Protein AF-A0EVR8-F1 (afdb_monomer)

Secondary structure (DSSP, 8-state):
---------SPP-HHHHHHHHHHHH-GGGBPTTT--B-HHHHHHHHGGGS---S-------TTHHHHHHHHTSPP-------GGG-SSHHHH---

pLDDT: mean 83.04, std 10.54, range [43.19, 94.19]

Radius of gyration: 21.56 Å; Cα contacts (8 Å, |Δi|>4): 38; chains: 1; bounding box: 44×38×51 Å

Foldseek 3Di:
DPDDPDDDLKDDQPVVVVLVVVCVVCVVQADPDPRDGNVVVVCVVCDPVDDPDPPDPDDDDPCPVVVVVVVSDIDSDDDDDDVVPDDPVPPPPDD

Sequence (95 aa):
MEEIKAMDLESKDLVAERIEQMKALFPEIVVEGDGSIDFEKLRLILGDEVEEGDERYAFTWPGKADAIRQSQTVSTATLRPCPENSVNWDTTHNL

Structure (mmCIF, N/CA/C/O backbone):
data_AF-A0EVR8-F1
#
_entry.id   AF-A0EVR8-F1
#
loop_
_atom_site.group_PDB
_atom_site.id
_atom_site.type_symbol
_atom_site.label_atom_id
_atom_site.label_alt_id
_atom_site.label_comp_id
_atom_site.label_asym_id
_atom_site.label_entity_id
_atom_site.label_seq_id
_atom_site.pdbx_PDB_ins_code
_atom_site.Cartn_x
_atom_site.Cartn_y
_atom_site.Cartn_z
_atom_site.occupancy
_atom_site.B_iso_or_equiv
_atom_site.auth_seq_id
_atom_site.auth_comp_id
_atom_site.auth_asym_id
_atom_site.auth_atom_id
_atom_site.pdbx_PDB_model_num
ATOM 1 N N . MET A 1 1 ? 16.511 10.266 -35.250 1.00 43.19 1 MET A N 1
ATOM 2 C CA . MET A 1 1 ? 16.400 10.152 -33.785 1.00 43.19 1 MET A CA 1
ATOM 3 C C . MET A 1 1 ? 15.000 10.609 -33.454 1.00 43.19 1 MET A C 1
ATOM 5 O O . MET A 1 1 ? 14.722 11.781 -33.667 1.00 43.19 1 MET A O 1
ATOM 9 N N . GLU A 1 2 ? 14.101 9.684 -33.122 1.00 56.53 2 GLU A N 1
ATOM 10 C CA . GLU A 1 2 ? 12.751 10.055 -32.682 1.00 56.53 2 GLU A CA 1
ATOM 11 C C . GLU A 1 2 ? 12.849 10.919 -31.421 1.00 56.53 2 GLU A C 1
ATOM 13 O O . GLU A 1 2 ? 13.664 10.650 -30.535 1.00 56.53 2 GLU A O 1
ATOM 18 N N . GLU A 1 3 ? 12.062 11.993 -31.382 1.00 55.69 3 GLU A N 1
ATOM 19 C CA . GLU A 1 3 ? 11.950 12.879 -30.227 1.00 55.69 3 GLU A CA 1
ATOM 20 C C . GLU A 1 3 ? 11.445 12.088 -29.019 1.00 55.69 3 GLU A C 1
ATOM 22 O O . GLU A 1 3 ? 10.334 11.558 -29.011 1.00 55.69 3 GLU A O 1
ATOM 27 N N . ILE A 1 4 ? 12.272 12.020 -27.975 1.00 65.19 4 ILE A N 1
ATOM 28 C CA . ILE A 1 4 ? 11.895 11.420 -26.699 1.00 65.19 4 ILE A CA 1
ATOM 29 C C . ILE A 1 4 ? 10.903 12.373 -26.033 1.00 65.19 4 ILE A C 1
ATOM 31 O O . ILE A 1 4 ? 11.279 13.401 -25.468 1.00 65.19 4 ILE A O 1
ATOM 35 N N . LYS A 1 5 ? 9.615 12.044 -26.134 1.00 68.50 5 LYS A N 1
ATOM 36 C CA . LYS A 1 5 ? 8.543 12.745 -25.428 1.00 68.50 5 LYS A CA 1
ATOM 37 C C . LYS A 1 5 ? 8.805 12.643 -23.923 1.00 68.50 5 LYS A C 1
ATOM 39 O O . LYS A 1 5 ? 9.005 11.542 -23.416 1.00 68.50 5 LYS A O 1
ATOM 44 N N . ALA A 1 6 ? 8.798 13.772 -23.214 1.00 62.12 6 ALA A N 1
ATOM 45 C CA . 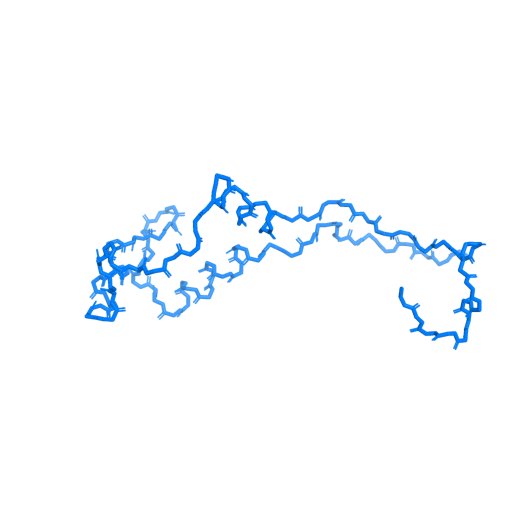ALA A 1 6 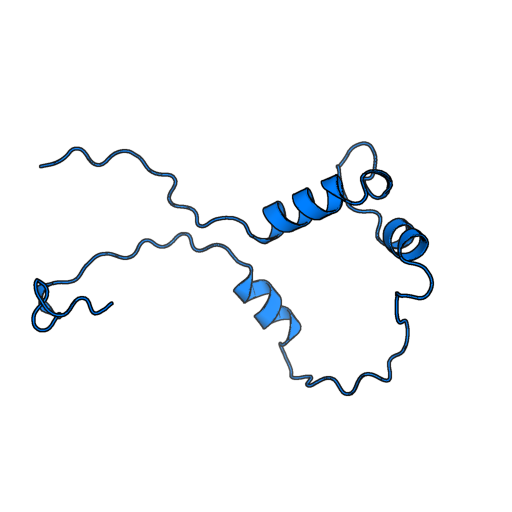? 8.899 13.778 -21.758 1.00 62.12 6 ALA A CA 1
ATOM 46 C C . ALA A 1 6 ? 7.718 12.985 -21.175 1.00 62.12 6 ALA A C 1
ATOM 48 O O . ALA A 1 6 ? 6.559 13.375 -21.335 1.00 62.12 6 ALA A O 1
ATOM 49 N N . MET A 1 7 ? 8.023 11.837 -20.577 1.00 66.62 7 MET A N 1
ATOM 50 C CA . MET A 1 7 ? 7.067 10.985 -19.881 1.00 66.62 7 MET A CA 1
ATOM 51 C C . MET A 1 7 ? 7.280 11.143 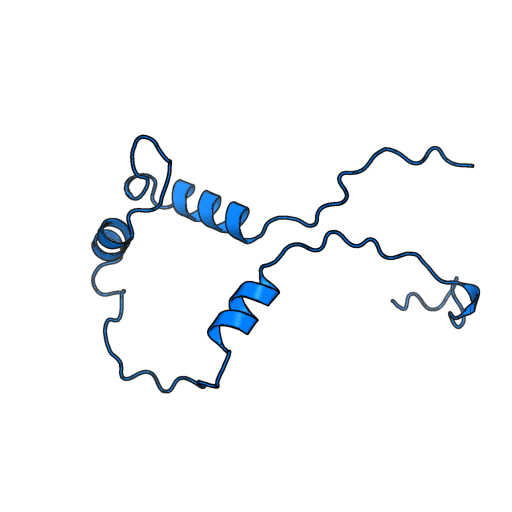-18.385 1.00 66.62 7 MET A C 1
ATOM 53 O O . MET A 1 7 ? 8.409 11.335 -17.935 1.00 66.62 7 MET A O 1
ATOM 57 N N . ASP A 1 8 ? 6.188 11.055 -17.636 1.00 69.06 8 ASP A N 1
ATOM 58 C CA . ASP A 1 8 ? 6.268 10.865 -16.199 1.00 69.06 8 ASP A CA 1
ATOM 59 C C . ASP A 1 8 ? 6.992 9.536 -15.927 1.00 69.06 8 ASP A C 1
ATOM 61 O O . ASP A 1 8 ? 6.642 8.502 -16.505 1.00 69.06 8 ASP A O 1
ATOM 65 N N . LEU A 1 9 ? 8.077 9.602 -15.155 1.00 70.81 9 LEU A N 1
ATOM 66 C CA . LEU A 1 9 ? 8.985 8.478 -14.907 1.00 70.81 9 LEU A CA 1
ATOM 67 C C . LEU A 1 9 ? 8.568 7.668 -13.676 1.00 70.81 9 LEU A C 1
ATOM 69 O O . LEU A 1 9 ? 9.213 6.666 -13.357 1.00 70.81 9 LEU A O 1
ATOM 73 N N . GLU A 1 10 ? 7.516 8.100 -12.984 1.00 74.00 10 GLU A N 1
ATOM 74 C CA . GLU A 1 10 ? 7.005 7.420 -11.807 1.00 74.00 10 GLU A CA 1
ATOM 75 C C . GLU A 1 10 ? 6.014 6.319 -12.190 1.00 74.00 10 GLU A C 1
ATOM 77 O O . GLU A 1 10 ? 5.144 6.457 -13.055 1.00 74.00 10 GLU A O 1
ATOM 82 N N . SER A 1 11 ? 6.164 5.172 -11.529 1.00 77.31 11 SER A N 1
ATOM 83 C CA . SER A 1 11 ? 5.163 4.112 -11.605 1.00 77.31 11 SER A CA 1
ATOM 84 C C . SER A 1 11 ? 3.869 4.562 -10.927 1.00 77.31 11 SER A C 1
ATOM 86 O O . SER A 1 11 ? 3.897 5.350 -9.987 1.00 77.31 11 SER A O 1
ATOM 88 N N . LYS A 1 12 ? 2.728 4.013 -11.361 1.00 82.62 12 LYS A N 1
ATOM 89 C CA . LYS A 1 12 ? 1.425 4.315 -10.751 1.00 82.62 12 LYS A CA 1
ATOM 90 C C . LYS A 1 12 ? 1.436 4.059 -9.241 1.00 82.62 12 LYS A C 1
ATOM 92 O O . LYS A 1 12 ? 1.788 2.960 -8.809 1.00 82.62 12 LYS A O 1
ATOM 97 N N . ASP A 1 13 ? 0.965 5.035 -8.469 1.00 86.69 13 ASP A N 1
ATOM 98 C CA . ASP A 1 13 ? 0.734 4.882 -7.034 1.00 86.69 13 ASP A CA 1
ATOM 99 C C . ASP A 1 13 ? -0.553 4.086 -6.778 1.00 86.69 13 ASP A C 1
ATOM 101 O O . ASP A 1 13 ? -1.674 4.602 -6.782 1.00 86.69 13 ASP A O 1
ATOM 105 N N . LEU A 1 14 ? -0.372 2.787 -6.547 1.00 86.62 14 LEU A N 1
ATOM 106 C CA . LEU A 1 14 ? -1.467 1.860 -6.272 1.00 86.62 14 LEU A CA 1
ATOM 107 C C . LEU A 1 14 ? -2.140 2.117 -4.919 1.00 86.62 14 LEU A C 1
ATOM 109 O O . LEU A 1 14 ? -3.259 1.654 -4.705 1.00 86.62 14 LEU A O 1
ATOM 113 N N . VAL A 1 15 ? -1.465 2.776 -3.975 1.00 87.62 15 VAL A N 1
ATOM 114 C CA . VAL A 1 15 ? -2.052 3.099 -2.669 1.00 87.62 15 VAL A CA 1
ATOM 115 C C . VAL A 1 15 ? -3.001 4.276 -2.830 1.00 87.62 15 VAL A C 1
ATOM 117 O O . VAL A 1 15 ? -4.151 4.175 -2.405 1.00 87.62 15 VAL A O 1
ATOM 120 N N . ALA A 1 16 ? -2.564 5.335 -3.514 1.00 88.69 16 ALA A N 1
ATOM 121 C CA . ALA A 1 16 ? -3.415 6.479 -3.830 1.00 88.69 16 ALA A CA 1
ATOM 122 C C . ALA A 1 16 ? -4.658 6.064 -4.635 1.00 88.69 16 ALA A C 1
ATOM 124 O O . ALA A 1 16 ? -5.770 6.467 -4.295 1.00 88.69 16 ALA A O 1
ATOM 125 N N . GLU A 1 17 ? -4.498 5.194 -5.639 1.00 90.12 17 GLU A N 1
ATOM 126 C CA . GLU A 1 17 ? -5.624 4.691 -6.439 1.00 90.12 17 GLU A CA 1
ATOM 127 C C . GLU A 1 17 ? -6.651 3.930 -5.583 1.00 90.12 17 GLU A C 1
ATOM 129 O O . GLU A 1 17 ? -7.855 4.161 -5.695 1.00 90.12 17 GLU A O 1
ATOM 134 N N . ARG A 1 18 ? -6.188 3.053 -4.684 1.00 90.81 18 ARG A N 1
ATOM 135 C CA . ARG A 1 18 ? -7.071 2.303 -3.774 1.00 90.81 18 ARG A CA 1
ATOM 136 C C . ARG A 1 18 ? -7.775 3.215 -2.776 1.00 90.81 18 ARG A C 1
ATOM 138 O O . ARG A 1 18 ? -8.948 2.996 -2.490 1.00 90.81 18 ARG A O 1
ATOM 145 N N . ILE A 1 19 ? -7.080 4.229 -2.260 1.00 91.31 19 ILE A N 1
ATOM 146 C CA . ILE A 1 19 ? -7.681 5.232 -1.374 1.00 91.31 19 ILE A CA 1
ATOM 147 C C . ILE A 1 19 ? -8.811 5.953 -2.108 1.00 91.31 19 ILE A C 1
ATOM 149 O O . ILE A 1 19 ? -9.902 6.067 -1.559 1.00 91.31 19 ILE A O 1
ATOM 153 N N . GLU A 1 20 ? -8.597 6.376 -3.352 1.00 92.25 20 GLU A N 1
ATOM 154 C CA . GLU A 1 20 ? -9.633 7.061 -4.129 1.00 92.25 20 GLU A CA 1
ATOM 155 C C . GLU A 1 20 ? -10.843 6.157 -4.406 1.00 92.25 20 GLU A C 1
ATOM 157 O O . GLU A 1 20 ? -11.990 6.581 -4.268 1.00 92.25 20 GLU A O 1
ATOM 162 N N . GLN A 1 21 ? -10.607 4.875 -4.698 1.00 93.50 21 GLN A N 1
ATOM 163 C CA . GLN A 1 21 ? -11.681 3.885 -4.823 1.00 93.50 21 GLN A CA 1
ATOM 164 C C . GLN A 1 21 ? -12.473 3.730 -3.517 1.00 93.50 21 GLN A C 1
ATOM 166 O O . GLN A 1 21 ? -13.702 3.687 -3.549 1.00 93.50 21 GLN A O 1
ATOM 171 N N . MET A 1 22 ? -11.801 3.693 -2.362 1.00 91.00 22 MET A N 1
ATOM 172 C CA . MET A 1 22 ? -12.480 3.645 -1.062 1.00 91.00 22 MET A CA 1
ATOM 173 C C . MET A 1 22 ? -13.304 4.908 -0.797 1.00 91.00 22 MET A C 1
ATOM 175 O O . MET A 1 22 ? -14.433 4.792 -0.327 1.00 91.00 22 MET A O 1
ATOM 179 N N . LYS A 1 23 ? -12.783 6.093 -1.139 1.00 91.75 23 LYS A N 1
ATOM 180 C CA . LYS A 1 23 ? -13.512 7.368 -1.021 1.00 91.75 23 LYS A CA 1
ATOM 181 C C . LYS A 1 23 ? -14.762 7.396 -1.895 1.00 91.75 23 LYS A C 1
ATOM 183 O O . LYS A 1 23 ? -15.791 7.905 -1.468 1.00 91.75 23 LYS A O 1
ATOM 188 N N . ALA A 1 24 ? -14.684 6.828 -3.097 1.00 93.38 24 ALA A N 1
ATOM 189 C CA . ALA A 1 24 ? -15.827 6.724 -3.996 1.00 93.38 24 ALA A CA 1
ATOM 190 C C . ALA A 1 24 ? -16.899 5.748 -3.477 1.00 93.38 24 ALA A C 1
ATOM 192 O O . ALA A 1 24 ? -18.088 5.996 -3.664 1.00 93.38 24 ALA A O 1
ATOM 193 N N . LEU A 1 25 ? -16.487 4.646 -2.838 1.00 94.19 25 LEU A N 1
ATOM 194 C CA . LEU A 1 25 ? -17.402 3.639 -2.290 1.00 94.19 25 LEU A CA 1
ATOM 195 C C . LEU A 1 25 ? -18.051 4.071 -0.970 1.00 94.19 25 LEU A C 1
ATOM 197 O O . LEU A 1 25 ? -19.226 3.790 -0.757 1.00 94.19 25 LEU A O 1
ATOM 201 N N . PHE A 1 26 ? -17.296 4.743 -0.101 1.00 92.81 26 PHE A N 1
ATOM 202 C CA . PHE A 1 26 ? -17.721 5.120 1.247 1.00 92.81 26 PHE A CA 1
ATOM 203 C C . PHE A 1 26 ? -17.376 6.589 1.528 1.00 92.81 26 PHE A C 1
ATOM 205 O O . PHE A 1 26 ? -16.501 6.874 2.345 1.00 92.81 26 PHE A O 1
ATOM 212 N N . PRO A 1 27 ? -18.024 7.558 0.868 1.00 91.81 27 PRO A N 1
ATOM 213 C CA . PRO A 1 27 ? -17.662 8.970 1.002 1.00 91.81 27 PRO A CA 1
ATOM 214 C C . PRO A 1 27 ? -17.764 9.474 2.448 1.00 91.81 27 PRO A C 1
ATOM 216 O O . PRO A 1 27 ? -16.979 10.321 2.869 1.00 91.81 27 PRO A O 1
ATOM 219 N N . GLU A 1 28 ? -18.673 8.912 3.246 1.00 91.56 28 GLU A N 1
ATOM 220 C CA . GLU A 1 28 ? -18.801 9.232 4.664 1.00 91.56 28 GLU A CA 1
ATOM 221 C C . GLU A 1 28 ? -17.561 8.921 5.518 1.00 91.56 28 GLU A C 1
ATOM 223 O O . GLU A 1 28 ? -17.443 9.533 6.578 1.00 91.56 28 GLU A O 1
ATOM 228 N N . ILE A 1 29 ? -16.637 8.040 5.115 1.00 93.69 29 ILE A N 1
ATOM 229 C CA . ILE A 1 29 ? -15.425 7.748 5.914 1.00 93.69 29 ILE A CA 1
ATOM 230 C C . ILE A 1 29 ? -14.345 8.822 5.765 1.00 93.69 29 ILE A C 1
ATOM 232 O O . ILE A 1 29 ? -13.312 8.738 6.422 1.00 93.69 29 ILE A O 1
ATOM 236 N N . VAL A 1 30 ? -14.539 9.804 4.885 1.00 93.94 30 VAL A N 1
ATOM 237 C CA . VAL A 1 30 ? -13.550 10.853 4.636 1.00 93.94 30 VAL A CA 1
ATOM 238 C C . VAL A 1 30 ? -13.678 11.951 5.685 1.00 93.94 30 VAL A C 1
ATOM 240 O O . VAL A 1 30 ? -14.752 12.525 5.872 1.00 93.94 30 VAL A O 1
ATOM 243 N N . VAL A 1 31 ? -12.572 12.263 6.357 1.00 92.00 31 VAL A N 1
ATOM 244 C CA . VAL A 1 31 ? -12.504 13.354 7.333 1.00 92.00 31 VAL A CA 1
ATOM 245 C C . VAL A 1 31 ? -12.479 14.697 6.603 1.00 92.00 31 VAL A C 1
ATOM 247 O O . VAL A 1 31 ? -11.680 14.914 5.685 1.00 92.00 31 VAL A O 1
ATOM 250 N N . GLU A 1 32 ? -13.356 15.618 7.011 1.00 85.12 32 GLU A N 1
ATOM 251 C CA . GLU A 1 32 ? -13.360 16.982 6.481 1.00 85.12 32 GLU A CA 1
ATOM 252 C C . GLU A 1 32 ? -12.044 17.697 6.821 1.00 85.12 32 GLU A C 1
ATOM 254 O O . GLU A 1 32 ? -11.640 17.782 7.981 1.00 85.12 32 GLU A O 1
ATOM 259 N N . GLY A 1 33 ? -11.381 18.239 5.797 1.00 83.94 33 GLY A N 1
ATOM 260 C CA . GLY A 1 33 ? -10.100 18.930 5.930 1.00 83.94 33 GLY A CA 1
ATOM 261 C C . GLY A 1 33 ? -8.972 18.180 5.232 1.00 83.94 33 GLY A C 1
ATOM 262 O O . GLY A 1 33 ? -8.675 18.469 4.076 1.00 83.94 33 GLY A O 1
ATOM 263 N N . ASP A 1 34 ? -8.333 17.242 5.930 1.00 81.62 34 ASP A N 1
ATOM 264 C CA . ASP A 1 34 ? -7.147 16.533 5.427 1.00 81.62 34 ASP A CA 1
ATOM 265 C C . ASP A 1 34 ? -7.467 15.407 4.426 1.00 81.62 34 ASP A C 1
ATOM 267 O O . ASP A 1 34 ? -6.567 14.901 3.753 1.00 81.62 34 ASP A O 1
ATOM 271 N N . GLY A 1 35 ? -8.744 15.032 4.293 1.00 83.31 35 GLY A N 1
ATOM 272 C CA . GLY A 1 35 ? -9.183 13.974 3.390 1.00 83.31 35 GLY A CA 1
ATOM 273 C C . GLY A 1 35 ? -8.659 12.591 3.782 1.00 83.31 35 GLY A C 1
ATOM 274 O O . GLY A 1 35 ? -8.568 11.714 2.910 1.00 83.31 35 GLY A O 1
ATOM 275 N N . SER A 1 36 ? -8.282 12.413 5.052 1.00 89.31 36 SER A N 1
ATOM 276 C CA . SER A 1 36 ? -7.890 11.132 5.633 1.00 89.31 36 SER A CA 1
ATOM 277 C C . SER A 1 36 ? -9.098 10.205 5.807 1.00 89.31 36 SER A C 1
ATOM 279 O O . SER A 1 36 ? -10.252 10.622 5.689 1.00 89.31 36 SER A O 1
ATOM 281 N N . ILE A 1 37 ? -8.828 8.917 6.028 1.00 91.50 37 ILE A N 1
ATOM 282 C CA . ILE A 1 37 ? -9.859 7.896 6.234 1.00 91.50 37 ILE A CA 1
ATOM 283 C C . ILE A 1 37 ? -10.080 7.707 7.737 1.00 91.50 37 ILE A C 1
ATOM 285 O O . ILE A 1 37 ? -9.165 7.302 8.454 1.00 91.50 37 ILE A O 1
ATOM 289 N N . ASP A 1 38 ? -11.311 7.930 8.190 1.00 92.88 38 ASP A N 1
ATOM 290 C CA . ASP A 1 38 ? -11.787 7.540 9.512 1.00 92.88 38 ASP A CA 1
ATOM 291 C C . ASP A 1 38 ? -12.042 6.026 9.536 1.00 92.88 38 ASP A C 1
ATOM 293 O O . ASP A 1 38 ? -13.052 5.515 9.039 1.00 92.88 38 ASP A O 1
ATOM 297 N N . PHE A 1 39 ? -11.081 5.291 10.095 1.00 90.31 39 PHE A N 1
ATOM 298 C CA . PHE A 1 39 ? -11.135 3.834 10.144 1.00 90.31 39 PHE A CA 1
ATOM 299 C C . PHE A 1 39 ? -12.217 3.305 11.094 1.00 90.31 39 PHE A C 1
ATOM 301 O O . PHE A 1 39 ? -12.791 2.248 10.833 1.00 90.31 39 PHE A O 1
ATOM 308 N N . GLU A 1 40 ? -12.538 4.040 12.160 1.00 90.12 40 GLU A N 1
ATOM 309 C CA . GLU A 1 40 ? -13.607 3.650 13.083 1.00 90.12 40 GLU A CA 1
ATOM 310 C C . GLU A 1 40 ? -14.971 3.780 12.401 1.00 90.12 40 GLU A C 1
ATOM 312 O O . GLU A 1 40 ? -15.814 2.885 12.497 1.00 90.12 40 GLU A O 1
ATOM 317 N N . LYS A 1 41 ? -15.163 4.841 11.611 1.00 91.12 41 LYS A N 1
ATOM 318 C CA . LYS A 1 41 ? -16.373 5.011 10.802 1.00 91.12 41 LYS A CA 1
ATOM 319 C C . LYS A 1 41 ? -16.488 3.964 9.697 1.00 91.12 41 LYS A C 1
ATOM 321 O O . LYS A 1 41 ? -17.582 3.450 9.470 1.00 91.12 41 LYS A O 1
ATOM 326 N N . LEU A 1 42 ? -15.377 3.597 9.053 1.00 92.12 42 LEU A N 1
ATOM 327 C CA . LEU A 1 42 ? -15.355 2.485 8.100 1.00 92.12 42 LEU A CA 1
ATOM 328 C C . LEU A 1 42 ? -15.766 1.164 8.768 1.00 92.12 42 LEU A C 1
ATOM 330 O O . LEU A 1 42 ? -16.603 0.447 8.223 1.00 92.12 42 LEU A O 1
ATOM 334 N N . ARG A 1 43 ? -15.232 0.865 9.960 1.00 89.38 43 ARG A N 1
ATOM 335 C CA . ARG A 1 43 ? -15.633 -0.309 10.754 1.00 89.38 43 ARG A CA 1
ATOM 336 C C . ARG A 1 43 ? -17.126 -0.321 11.044 1.00 89.38 43 ARG A C 1
ATOM 338 O O . ARG A 1 43 ? -17.774 -1.341 10.839 1.00 89.38 43 ARG A O 1
ATOM 345 N N . LEU A 1 44 ? -17.673 0.821 11.455 1.00 89.56 44 LEU 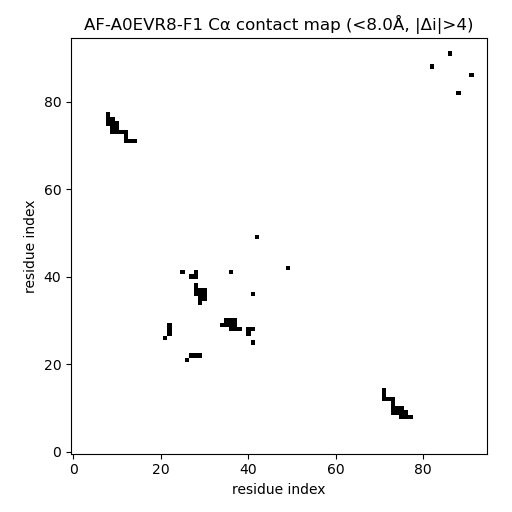A N 1
ATOM 346 C CA . LEU A 1 44 ? -19.096 0.958 11.753 1.00 89.56 44 LEU A CA 1
ATOM 347 C C . LEU A 1 44 ? -19.984 0.671 10.531 1.00 89.56 44 LEU A C 1
ATOM 349 O O . LEU A 1 44 ? -21.038 0.060 10.679 1.00 89.56 44 LEU A O 1
ATOM 353 N N . ILE A 1 45 ? -19.566 1.102 9.337 1.00 89.69 45 ILE A N 1
ATOM 354 C CA . ILE A 1 45 ? -20.309 0.880 8.085 1.00 89.69 45 ILE A CA 1
ATOM 355 C C . ILE A 1 45 ? -20.253 -0.586 7.654 1.00 89.69 45 ILE A C 1
ATOM 357 O O . ILE A 1 45 ? -21.252 -1.127 7.185 1.00 89.69 45 ILE A O 1
ATOM 361 N N . LEU A 1 46 ? -19.089 -1.223 7.801 1.00 89.69 46 LEU A N 1
ATOM 362 C CA . LEU A 1 46 ? -18.895 -2.625 7.437 1.00 89.69 46 LEU A CA 1
ATOM 363 C C . LEU A 1 46 ? -19.582 -3.594 8.422 1.00 89.69 46 LEU A C 1
ATOM 365 O O . LEU A 1 46 ? -19.932 -4.703 8.027 1.00 89.69 46 LEU A O 1
ATOM 369 N N . GLY A 1 47 ? -19.831 -3.172 9.666 1.00 83.81 47 GLY A N 1
ATOM 370 C CA . GLY A 1 47 ? -20.627 -3.921 10.641 1.00 83.81 47 GLY A CA 1
ATOM 371 C C . GLY A 1 47 ? -20.025 -5.285 10.995 1.00 83.81 47 GLY A C 1
ATOM 372 O O . GLY A 1 47 ? -18.816 -5.404 11.187 1.00 83.81 47 GLY A O 1
ATOM 373 N N . ASP A 1 48 ? -20.876 -6.315 11.058 1.00 77.88 48 ASP A N 1
ATOM 374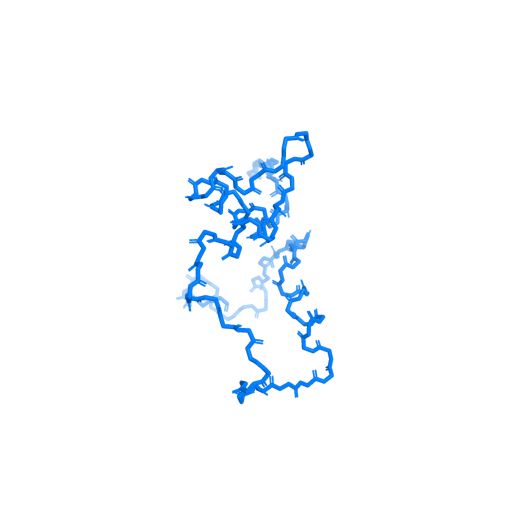 C CA . ASP A 1 48 ? -20.507 -7.684 11.464 1.00 77.88 48 ASP A CA 1
ATOM 375 C C . ASP A 1 48 ? -19.560 -8.395 10.474 1.00 77.88 48 ASP A C 1
ATOM 377 O O . ASP A 1 48 ? -18.992 -9.436 10.795 1.00 77.88 48 ASP A O 1
ATOM 381 N N . GLU A 1 49 ? -19.352 -7.829 9.280 1.00 79.00 49 GLU A N 1
ATOM 382 C CA . GLU A 1 49 ? -18.390 -8.331 8.286 1.00 79.00 49 GLU A CA 1
ATOM 383 C C . GLU A 1 49 ? -16.943 -7.901 8.599 1.00 79.00 49 GLU A C 1
ATOM 385 O O . GLU A 1 49 ? -16.008 -8.223 7.857 1.00 79.00 49 GLU A O 1
ATOM 390 N N . VAL A 1 50 ? -16.729 -7.163 9.696 1.00 78.19 50 VAL A N 1
ATOM 391 C CA . VAL A 1 50 ? -15.393 -6.874 10.221 1.00 78.19 50 VAL A CA 1
ATOM 392 C C . VAL A 1 50 ? -15.065 -7.820 11.358 1.00 78.19 50 VAL A C 1
ATOM 394 O O . VAL A 1 50 ? -15.605 -7.742 12.455 1.00 78.19 50 VAL A O 1
ATOM 397 N N . GLU A 1 51 ? -14.105 -8.695 11.104 1.00 73.38 51 GLU A N 1
ATOM 398 C CA . GLU A 1 51 ? -13.695 -9.685 12.084 1.00 73.38 51 GLU A CA 1
ATOM 399 C C . GLU A 1 51 ? -12.598 -9.149 13.012 1.00 73.38 51 GLU A C 1
ATOM 401 O O . GLU A 1 51 ? -11.525 -8.743 12.560 1.00 73.38 51 GLU A O 1
ATOM 406 N N . GLU A 1 52 ? -12.871 -9.164 14.318 1.00 67.50 52 GLU A N 1
ATOM 407 C CA . GLU A 1 52 ? -12.024 -8.569 15.367 1.00 67.50 52 GLU A CA 1
ATOM 408 C C . GLU A 1 52 ? -11.090 -9.579 16.062 1.00 67.50 52 GLU A C 1
ATOM 410 O O . GLU A 1 52 ? -10.299 -9.204 16.927 1.00 67.50 52 GLU A O 1
ATOM 415 N N . GLY A 1 53 ? -11.186 -10.867 15.717 1.00 66.19 53 GLY A N 1
ATOM 416 C CA . GLY A 1 53 ? -10.498 -11.950 16.420 1.00 66.19 53 GLY A CA 1
ATOM 417 C C . GLY A 1 53 ? -9.034 -12.164 16.014 1.00 66.19 53 GLY A C 1
ATOM 418 O O . GLY A 1 53 ? -8.690 -12.168 14.832 1.00 66.19 53 GLY A O 1
ATOM 419 N N . ASP A 1 54 ? -8.190 -12.468 17.008 1.00 57.34 54 ASP A N 1
ATOM 420 C CA . ASP A 1 54 ? -6.807 -12.956 16.838 1.00 57.34 54 ASP A CA 1
ATOM 421 C C . ASP A 1 54 ? -6.735 -14.401 16.291 1.00 57.34 54 ASP A C 1
ATOM 423 O O . ASP A 1 54 ? -5.662 -14.896 15.944 1.00 57.34 54 ASP A O 1
ATOM 427 N N . GLU A 1 55 ? -7.869 -15.101 16.174 1.00 53.91 55 GLU A N 1
ATOM 428 C CA . GLU A 1 55 ? -7.960 -16.508 15.751 1.00 53.91 55 GLU A CA 1
ATOM 429 C C . GLU A 1 55 ? -7.828 -16.710 14.230 1.00 53.91 55 GLU A C 1
ATOM 431 O O . GLU A 1 55 ? -8.445 -17.593 13.632 1.00 53.91 55 GLU A O 1
ATOM 436 N N . ARG A 1 56 ? -6.972 -15.928 13.568 1.00 64.94 56 ARG A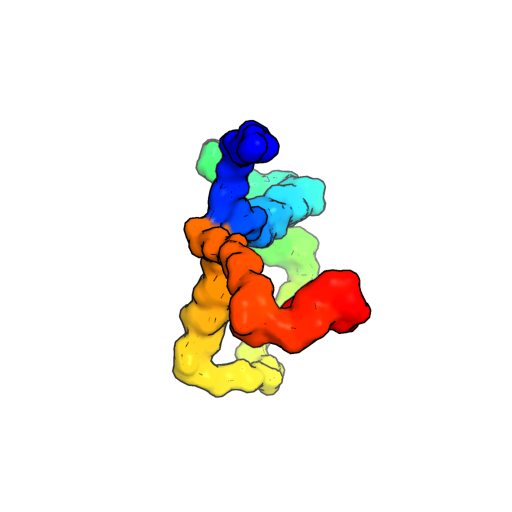 N 1
ATOM 437 C CA . ARG A 1 56 ? -6.555 -16.238 12.198 1.00 64.94 56 ARG A CA 1
ATOM 438 C C . ARG A 1 56 ? -5.326 -17.128 12.243 1.00 64.94 56 ARG A C 1
ATOM 440 O O . ARG A 1 56 ? -4.265 -16.715 12.711 1.00 64.94 56 ARG A O 1
ATOM 447 N N . TYR A 1 57 ? -5.418 -18.319 11.648 1.00 70.00 57 TYR A N 1
ATOM 448 C CA . TYR A 1 57 ? -4.218 -19.028 11.210 1.00 70.00 57 TYR A CA 1
ATOM 449 C C . TYR A 1 57 ? -3.563 -18.211 10.089 1.00 70.00 57 TYR A C 1
ATOM 451 O O . TYR A 1 57 ? -3.857 -18.365 8.905 1.00 70.00 57 TYR A O 1
ATOM 459 N N . ALA A 1 58 ? -2.717 -17.266 10.481 1.00 74.50 58 ALA A N 1
ATOM 460 C CA . ALA A 1 58 ? -1.998 -16.395 9.577 1.00 74.50 58 ALA A CA 1
ATOM 461 C C . ALA A 1 58 ? -0.546 -16.859 9.490 1.00 74.50 58 ALA A C 1
ATOM 463 O O . ALA A 1 58 ? 0.143 -17.001 10.499 1.00 74.50 58 ALA A O 1
ATOM 464 N N . PHE A 1 59 ? -0.047 -17.037 8.266 1.00 82.38 59 PHE A N 1
ATOM 465 C CA . PHE A 1 59 ? 1.388 -17.173 8.060 1.00 82.38 59 PHE A CA 1
ATOM 466 C C . PHE A 1 59 ? 2.048 -15.831 8.410 1.00 82.38 59 PHE A C 1
ATOM 468 O O . PHE A 1 59 ? 1.856 -14.832 7.707 1.00 82.38 59 PHE A O 1
ATOM 475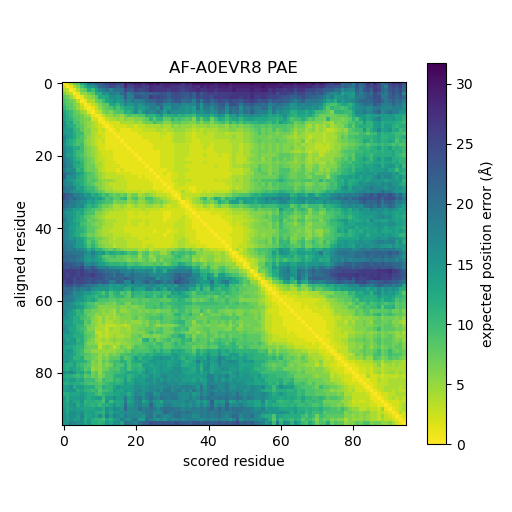 N N . THR A 1 60 ? 2.761 -15.791 9.533 1.00 85.81 60 THR A N 1
ATOM 476 C CA . THR A 1 60 ? 3.432 -14.597 10.060 1.00 85.81 60 THR A CA 1
ATOM 477 C C . THR A 1 60 ? 4.925 -14.864 10.157 1.00 85.81 60 THR A C 1
ATOM 479 O O . THR A 1 60 ? 5.349 -15.916 10.628 1.00 85.81 60 THR A O 1
ATOM 482 N N . TRP A 1 61 ? 5.726 -13.905 9.699 1.00 90.31 61 TRP A N 1
ATOM 483 C CA . TRP A 1 61 ? 7.183 -13.952 9.744 1.00 90.31 61 TRP A CA 1
ATOM 484 C C . TRP A 1 61 ? 7.743 -12.556 10.065 1.00 90.31 61 TRP A C 1
ATOM 486 O O . TRP A 1 61 ? 7.073 -11.552 9.780 1.00 90.31 61 TRP A O 1
ATOM 496 N N . PRO A 1 62 ? 8.952 -12.459 10.650 1.00 93.69 62 PRO A N 1
ATOM 497 C CA . PRO A 1 62 ? 9.607 -11.175 10.890 1.00 93.69 62 PRO A CA 1
ATOM 498 C C . PRO A 1 62 ? 9.716 -10.357 9.596 1.00 93.69 62 PRO A C 1
ATOM 500 O O . PRO A 1 62 ? 10.187 -10.862 8.580 1.00 93.69 62 PRO A O 1
ATOM 503 N N . GLY A 1 63 ? 9.257 -9.104 9.621 1.00 92.44 63 GLY A N 1
ATOM 504 C CA . GLY A 1 63 ? 9.293 -8.213 8.455 1.00 92.44 63 GLY A CA 1
ATOM 505 C C . GLY A 1 63 ? 8.150 -8.388 7.445 1.00 92.44 63 GLY A C 1
ATOM 506 O O . GLY A 1 63 ? 8.167 -7.724 6.413 1.00 92.44 63 GLY A O 1
ATOM 507 N N . LYS A 1 64 ? 7.125 -9.217 7.713 1.00 92.44 64 LYS A N 1
ATOM 508 C CA . LYS A 1 64 ? 5.935 -9.346 6.840 1.00 92.44 64 LYS A CA 1
ATOM 509 C C . LYS A 1 64 ? 5.303 -7.995 6.494 1.00 92.44 64 LYS A C 1
ATOM 511 O O . LYS A 1 64 ? 5.008 -7.732 5.332 1.00 92.44 64 LYS A O 1
ATOM 516 N N . ALA A 1 65 ? 5.095 -7.147 7.501 1.00 87.94 65 ALA A N 1
ATOM 517 C CA . ALA A 1 65 ? 4.498 -5.829 7.307 1.00 87.94 65 ALA A CA 1
ATOM 518 C C . ALA A 1 65 ? 5.380 -4.928 6.428 1.00 87.94 65 ALA A C 1
ATOM 520 O O . ALA A 1 65 ? 4.874 -4.260 5.530 1.00 87.94 65 ALA A O 1
ATOM 521 N N . ASP A 1 66 ? 6.695 -4.957 6.640 1.00 91.44 66 ASP A N 1
ATOM 522 C CA . ASP A 1 66 ? 7.641 -4.155 5.863 1.00 91.44 66 ASP A CA 1
ATOM 523 C C . ASP A 1 66 ? 7.745 -4.646 4.417 1.00 91.44 66 ASP A C 1
ATOM 525 O O . ASP A 1 66 ? 7.777 -3.833 3.500 1.00 91.44 66 ASP A O 1
ATOM 529 N N . ALA A 1 67 ? 7.683 -5.961 4.187 1.00 91.94 67 ALA A N 1
ATOM 530 C CA . ALA A 1 67 ? 7.614 -6.529 2.843 1.00 91.94 67 ALA A CA 1
ATOM 531 C C . ALA A 1 67 ? 6.343 -6.087 2.093 1.00 91.94 67 ALA A C 1
ATOM 533 O O . ALA A 1 67 ? 6.416 -5.726 0.917 1.00 91.94 67 ALA A O 1
ATOM 534 N N . ILE A 1 68 ? 5.189 -6.061 2.773 1.00 89.38 68 ILE A N 1
ATOM 535 C CA . ILE A 1 68 ? 3.935 -5.560 2.190 1.00 89.38 68 ILE A CA 1
ATOM 536 C C . ILE A 1 68 ? 4.074 -4.075 1.832 1.00 89.38 68 ILE A C 1
ATOM 538 O O . ILE A 1 68 ? 3.775 -3.706 0.696 1.00 89.38 68 ILE A O 1
ATOM 542 N N . ARG A 1 69 ? 4.585 -3.235 2.743 1.00 87.88 69 ARG A N 1
ATOM 543 C CA . ARG A 1 69 ? 4.836 -1.807 2.463 1.00 87.88 69 ARG A CA 1
ATOM 544 C C . ARG A 1 69 ? 5.786 -1.613 1.281 1.00 87.88 69 ARG A C 1
ATOM 546 O O . ARG A 1 69 ? 5.497 -0.825 0.385 1.00 87.88 69 ARG A O 1
ATOM 553 N N . GLN A 1 70 ? 6.877 -2.376 1.231 1.00 90.00 70 GLN A N 1
ATOM 554 C CA . GLN A 1 70 ? 7.857 -2.285 0.151 1.00 90.00 70 GLN A CA 1
ATOM 555 C C . GLN A 1 70 ? 7.246 -2.646 -1.207 1.00 90.00 70 GLN A C 1
ATOM 557 O O . GLN A 1 70 ? 7.517 -1.972 -2.195 1.00 90.00 70 GLN A O 1
ATOM 562 N N . SER A 1 71 ? 6.379 -3.663 -1.267 1.00 87.69 71 SER A N 1
ATOM 563 C CA . SER A 1 71 ? 5.702 -4.048 -2.518 1.00 87.69 71 SER A CA 1
ATOM 564 C C . SER A 1 71 ? 4.741 -2.986 -3.062 1.00 87.69 71 SER A C 1
ATOM 566 O O . SER A 1 71 ? 4.403 -3.011 -4.241 1.00 87.69 71 SER A O 1
ATOM 568 N N . GLN A 1 72 ? 4.295 -2.062 -2.209 1.00 87.25 72 GLN A N 1
ATOM 569 C CA . GLN A 1 72 ? 3.429 -0.947 -2.587 1.00 87.25 72 GLN A CA 1
ATOM 570 C C . GLN A 1 72 ? 4.222 0.309 -2.972 1.00 87.25 72 GLN A C 1
ATOM 572 O O . GLN A 1 72 ? 3.630 1.285 -3.421 1.00 87.25 72 GLN A O 1
ATOM 577 N N . THR A 1 73 ? 5.545 0.298 -2.797 1.00 86.56 73 THR A N 1
ATOM 578 C CA . THR A 1 73 ? 6.400 1.439 -3.127 1.00 86.56 73 THR A CA 1
ATOM 579 C C . THR A 1 73 ? 6.557 1.554 -4.641 1.00 86.56 73 THR A C 1
ATOM 581 O O . THR A 1 73 ? 6.916 0.584 -5.311 1.00 86.56 73 THR A O 1
ATOM 584 N N . VAL A 1 74 ? 6.303 2.745 -5.185 1.00 84.38 74 VAL A N 1
ATOM 585 C CA . VAL A 1 74 ? 6.462 3.023 -6.617 1.00 84.38 74 VAL A CA 1
ATOM 586 C C . VAL A 1 74 ? 7.930 2.942 -7.041 1.00 84.38 74 VAL A C 1
ATOM 588 O O . VAL A 1 74 ? 8.830 3.375 -6.321 1.00 84.38 74 VAL A O 1
ATOM 591 N N . SER A 1 75 ? 8.186 2.394 -8.231 1.00 82.19 75 SER A N 1
ATOM 592 C CA . SER A 1 75 ? 9.520 2.437 -8.830 1.00 82.19 75 SER A CA 1
ATOM 593 C C . SER A 1 75 ? 9.744 3.784 -9.509 1.00 82.19 75 SER A C 1
ATOM 595 O O . SER A 1 75 ? 8.918 4.223 -10.310 1.00 82.19 75 SER A O 1
ATOM 597 N N . THR A 1 76 ? 10.902 4.382 -9.237 1.00 83.50 76 THR A N 1
ATOM 598 C CA . THR A 1 76 ? 11.449 5.549 -9.947 1.00 83.50 76 THR A CA 1
ATOM 599 C C . THR A 1 76 ? 12.481 5.151 -11.009 1.00 83.50 76 THR A C 1
ATOM 601 O O . THR A 1 76 ? 13.068 6.002 -11.676 1.00 83.50 76 THR A O 1
ATOM 604 N N . ALA A 1 77 ? 12.741 3.847 -11.161 1.00 82.75 77 ALA A N 1
ATOM 605 C CA . ALA A 1 77 ? 13.695 3.314 -12.122 1.00 82.75 77 ALA A CA 1
ATOM 606 C C . ALA A 1 77 ? 13.036 3.019 -13.476 1.00 82.75 77 ALA A C 1
ATOM 608 O O . ALA A 1 77 ? 11.910 2.526 -13.543 1.00 82.75 77 ALA A O 1
ATOM 609 N N . THR A 1 78 ? 13.785 3.244 -14.557 1.00 78.69 78 THR A N 1
ATOM 610 C CA . THR A 1 78 ? 13.371 2.949 -15.936 1.00 78.69 78 THR A CA 1
ATOM 611 C C . THR A 1 78 ? 14.164 1.769 -16.495 1.00 78.69 78 THR A C 1
ATOM 613 O O . THR A 1 78 ? 15.394 1.746 -16.408 1.00 78.69 78 THR A O 1
ATOM 616 N N . LEU A 1 79 ? 13.476 0.808 -17.115 1.00 83.56 79 LEU A N 1
ATOM 617 C CA . LEU A 1 79 ? 14.120 -0.290 -17.837 1.00 83.56 79 LEU A CA 1
ATOM 618 C C . LEU A 1 79 ? 14.603 0.181 -19.212 1.00 83.56 79 LEU A C 1
ATOM 620 O O . LEU A 1 79 ? 13.901 0.911 -19.911 1.00 83.56 79 LEU A O 1
ATOM 624 N N . ARG A 1 80 ? 15.798 -0.262 -19.614 1.00 85.00 80 ARG A N 1
ATOM 625 C CA . ARG A 1 80 ? 16.320 -0.063 -20.972 1.00 85.00 80 ARG A CA 1
ATOM 626 C C . ARG A 1 80 ? 16.457 -1.414 -21.668 1.00 8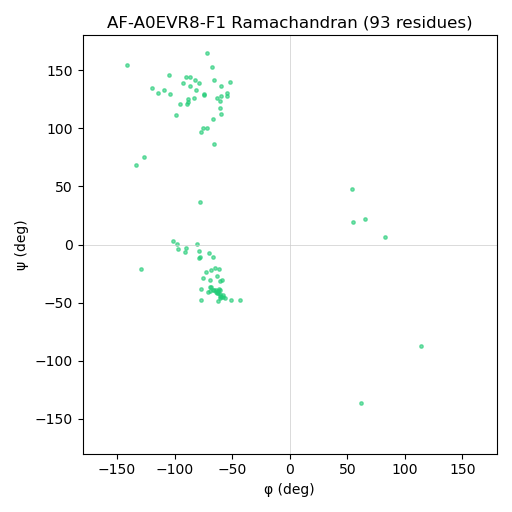5.00 80 ARG A C 1
ATOM 628 O O . ARG A 1 80 ? 17.068 -2.308 -21.082 1.00 85.00 80 ARG A O 1
ATOM 635 N N . PRO A 1 81 ? 15.941 -1.558 -22.900 1.00 83.75 81 PRO A N 1
ATOM 636 C CA . PRO A 1 81 ? 16.250 -2.701 -23.747 1.00 83.75 81 PRO A CA 1
ATOM 637 C C . PRO A 1 81 ? 17.763 -2.914 -23.872 1.00 83.75 81 PRO A C 1
ATOM 639 O O . PRO A 1 81 ? 18.506 -1.946 -24.028 1.00 83.75 81 PRO A O 1
ATOM 642 N N . CYS A 1 82 ? 18.201 -4.173 -23.838 1.00 86.19 82 CYS A N 1
ATOM 643 C CA . CYS A 1 82 ? 19.599 -4.576 -24.016 1.00 86.19 82 CYS A CA 1
ATOM 644 C C . CYS A 1 82 ? 19.684 -5.635 -25.132 1.00 86.19 82 CYS A C 1
ATOM 646 O O . CYS A 1 82 ? 19.778 -6.833 -24.844 1.00 86.19 82 CYS A O 1
ATOM 648 N N . PRO A 1 83 ? 19.565 -5.223 -26.410 1.00 85.38 83 PRO A N 1
ATOM 649 C CA . PRO A 1 83 ? 19.493 -6.154 -27.536 1.00 85.38 83 PRO A CA 1
ATOM 650 C C . PRO A 1 83 ? 20.737 -7.036 -27.674 1.00 85.38 83 PRO A C 1
ATOM 652 O O . PRO A 1 83 ? 20.630 -8.188 -28.079 1.00 85.38 83 PRO A O 1
ATOM 655 N N . GLU A 1 84 ? 21.910 -6.526 -27.297 1.00 88.00 84 GLU A N 1
ATOM 656 C CA . GLU A 1 84 ? 23.197 -7.219 -27.390 1.00 88.00 84 GLU A CA 1
ATOM 657 C C . GLU A 1 84 ? 23.285 -8.487 -26.533 1.00 88.00 84 GLU A C 1
ATOM 659 O O . GLU A 1 84 ? 24.017 -9.411 -26.881 1.00 88.00 84 GLU A O 1
ATOM 664 N N . ASN A 1 85 ? 22.523 -8.546 -25.439 1.00 84.62 85 ASN A N 1
ATOM 665 C CA . ASN A 1 85 ? 22.448 -9.713 -24.562 1.00 84.62 85 ASN A CA 1
ATOM 666 C C . ASN A 1 85 ? 21.180 -10.542 -24.806 1.00 84.62 85 ASN A C 1
ATOM 668 O O . ASN A 1 85 ? 20.943 -11.525 -24.102 1.00 84.62 85 ASN A O 1
ATOM 672 N N . SER A 1 86 ? 20.360 -10.158 -25.787 1.00 86.12 86 SER A N 1
ATOM 673 C CA . SER A 1 86 ? 19.143 -10.878 -26.129 1.00 86.12 86 SER A CA 1
ATOM 674 C C . SER A 1 86 ? 19.392 -11.896 -27.235 1.00 86.12 86 SER A C 1
ATOM 676 O O . SER A 1 86 ? 20.080 -11.642 -28.224 1.00 86.12 86 SER A O 1
ATOM 678 N N . VAL A 1 87 ? 18.792 -13.073 -27.085 1.00 88.12 87 VAL A N 1
ATOM 679 C CA . VAL A 1 87 ? 18.806 -14.102 -28.122 1.00 88.12 87 VAL A CA 1
ATOM 680 C C . VAL A 1 87 ? 17.612 -13.867 -29.035 1.00 88.12 87 VAL A C 1
ATOM 682 O O . VAL A 1 87 ? 16.477 -13.865 -28.567 1.00 88.12 87 VAL A O 1
ATOM 685 N N . ASN A 1 88 ? 17.856 -13.733 -30.345 1.00 87.56 88 ASN A N 1
ATOM 686 C CA . A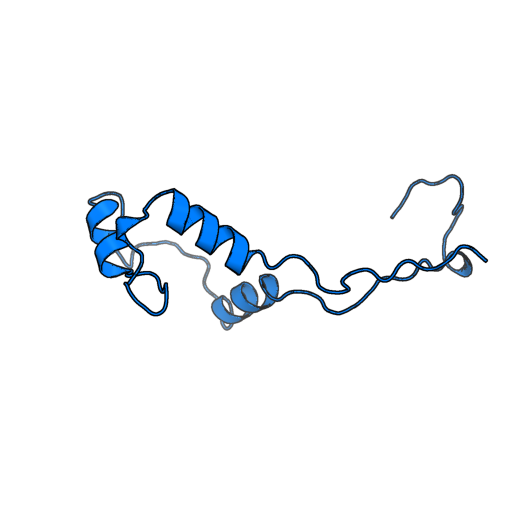SN A 1 88 ? 16.802 -13.610 -31.358 1.00 87.56 88 ASN A CA 1
ATOM 687 C C . ASN A 1 88 ? 15.805 -12.466 -31.044 1.00 87.56 88 ASN A C 1
ATOM 689 O O . ASN A 1 88 ? 14.588 -12.664 -31.099 1.00 87.56 88 ASN A O 1
ATOM 693 N N . TRP A 1 89 ? 16.337 -11.282 -30.711 1.00 84.88 89 TRP A N 1
ATOM 694 C CA . TRP A 1 89 ? 15.594 -10.080 -30.293 1.00 84.88 89 TRP A CA 1
ATOM 695 C C . TRP A 1 89 ? 14.348 -9.797 -31.145 1.00 84.88 89 TRP A C 1
ATOM 697 O O . TRP A 1 89 ? 13.256 -9.634 -30.611 1.00 84.88 89 TRP A O 1
ATOM 707 N N . ASP A 1 90 ? 14.485 -9.835 -32.472 1.00 85.94 90 ASP A N 1
ATOM 708 C CA . ASP A 1 90 ? 13.399 -9.470 -33.391 1.00 85.94 90 ASP A CA 1
ATOM 709 C C . ASP A 1 90 ? 12.317 -10.552 -33.563 1.00 85.94 90 ASP A C 1
ATOM 711 O O . ASP A 1 90 ? 11.289 -10.301 -34.187 1.00 85.94 90 ASP A O 1
ATOM 715 N N . THR A 1 91 ? 12.537 -11.779 -33.072 1.00 89.19 91 THR A N 1
ATOM 716 C CA . THR A 1 91 ? 11.676 -12.933 -33.413 1.00 89.19 91 THR A CA 1
ATOM 717 C C . THR A 1 91 ? 11.162 -13.722 -32.218 1.00 89.19 91 THR A C 1
ATOM 719 O O . THR A 1 91 ? 10.148 -14.410 -32.344 1.00 89.19 91 THR A O 1
ATOM 722 N N . THR A 1 92 ? 11.806 -13.639 -31.054 1.00 88.44 92 THR A N 1
ATOM 723 C CA . THR A 1 92 ? 11.422 -14.471 -29.902 1.00 88.44 92 THR A CA 1
ATOM 724 C C . THR A 1 92 ? 10.161 -14.014 -29.205 1.00 88.44 92 THR A C 1
ATOM 726 O O . THR A 1 92 ? 9.473 -14.860 -28.646 1.00 88.44 92 THR A O 1
ATOM 729 N N . HIS A 1 93 ? 9.856 -12.713 -29.238 1.00 80.31 93 HIS A N 1
ATOM 730 C CA . HIS A 1 93 ? 8.753 -12.111 -28.478 1.00 80.31 93 HIS A CA 1
ATOM 731 C C . HIS A 1 93 ? 8.822 -12.401 -26.964 1.00 80.31 93 HIS A C 1
ATOM 733 O O . HIS A 1 93 ? 7.819 -12.290 -26.261 1.00 80.31 93 HIS A O 1
ATOM 739 N N . ASN A 1 94 ? 10.003 -12.776 -26.466 1.00 79.50 94 ASN A N 1
ATOM 740 C CA . ASN A 1 94 ? 10.254 -13.014 -25.053 1.00 79.50 94 ASN A CA 1
ATOM 741 C C . ASN A 1 94 ? 10.639 -11.689 -24.375 1.00 79.50 94 ASN A C 1
ATOM 743 O O . ASN A 1 94 ? 11.307 -10.856 -24.991 1.00 79.50 94 ASN A O 1
ATOM 747 N N . LEU A 1 95 ? 10.213 -11.516 -23.121 1.00 71.88 95 LEU A N 1
ATOM 748 C CA . LEU A 1 95 ? 10.584 -10.397 -22.245 1.00 71.88 95 LEU A CA 1
ATOM 749 C C . LEU A 1 95 ? 11.762 -10.777 -21.346 1.00 71.88 95 LEU A C 1
ATOM 751 O O . LEU A 1 95 ? 11.764 -11.930 -20.855 1.00 71.88 95 LEU A O 1
#

InterPro domains:
  IPR002048 EF-hand domain [PS50222] (17-52)

Mean predicted aligned error: 10.22 Å

Organism: NCBI:txid1661

Solvent-accessible surface area (backbone atoms only — not comparable to full-atom values): 6468 Å² total; per-residue (Å²): 130,82,81,81,72,93,65,86,64,65,46,79,56,61,60,62,52,51,51,52,52,48,45,73,76,41,56,85,28,46,41,90,87,86,65,46,77,39,62,69,56,46,48,63,73,56,42,90,80,58,83,86,70,85,87,60,99,64,97,78,59,95,59,52,68,56,52,54,54,56,74,60,55,60,49,76,73,80,90,74,92,60,64,91,81,44,78,58,66,94,73,61,85,74,133